Protein AF-A0AAJ2LH02-F1 (afdb_monomer)

Structure (mmCIF, N/CA/C/O backbone):
data_AF-A0AAJ2LH02-F1
#
_entry.id   AF-A0AAJ2LH02-F1
#
loop_
_atom_site.group_PDB
_atom_site.id
_atom_site.type_symbol
_atom_site.label_atom_id
_atom_site.label_alt_id
_atom_site.label_comp_id
_atom_site.label_asym_id
_atom_site.label_entity_id
_atom_site.label_seq_id
_atom_site.pdbx_PDB_ins_code
_atom_site.Cartn_x
_atom_site.Cartn_y
_atom_site.Cartn_z
_atom_site.occupancy
_atom_site.B_iso_or_equiv
_atom_site.auth_seq_id
_atom_site.auth_comp_id
_atom_site.auth_asym_id
_atom_site.auth_atom_id
_atom_site.pdbx_PDB_model_num
ATOM 1 N N . MET A 1 1 ? -34.240 12.775 18.653 1.00 48.41 1 MET A N 1
ATOM 2 C CA . MET A 1 1 ? -32.883 12.457 18.145 1.00 48.41 1 MET A CA 1
ATOM 3 C C . MET A 1 1 ? -32.520 13.468 17.067 1.00 48.41 1 MET A C 1
ATOM 5 O O . MET A 1 1 ? -33.319 13.640 16.156 1.00 48.41 1 MET A O 1
ATOM 9 N N . SER A 1 2 ? -31.396 14.186 17.191 1.00 45.69 2 SER A N 1
ATOM 10 C CA . SER A 1 2 ? -31.048 15.260 16.243 1.00 45.69 2 SER A CA 1
ATOM 11 C C . SER A 1 2 ? -30.467 14.705 14.935 1.00 45.69 2 SER A C 1
ATOM 13 O O . SER A 1 2 ? -29.892 13.614 14.907 1.00 45.69 2 SER A O 1
ATOM 15 N N . ALA A 1 3 ? -30.594 15.468 13.846 1.00 50.81 3 ALA A N 1
ATOM 16 C CA . ALA A 1 3 ? -30.057 15.122 12.528 1.00 50.81 3 ALA A CA 1
ATOM 17 C C . ALA A 1 3 ? -28.538 14.833 12.540 1.00 50.81 3 ALA A C 1
ATOM 19 O O . ALA A 1 3 ? -28.064 14.018 11.751 1.00 50.81 3 ALA A O 1
ATOM 20 N N . ALA A 1 4 ? -27.791 15.400 13.497 1.00 50.12 4 ALA A N 1
ATOM 21 C CA . ALA A 1 4 ? -26.358 15.154 13.674 1.00 50.12 4 ALA A CA 1
ATOM 22 C C . ALA A 1 4 ? -26.038 13.714 14.127 1.00 50.12 4 ALA A C 1
ATOM 24 O O . ALA A 1 4 ? -24.991 13.173 13.774 1.00 50.12 4 ALA A O 1
ATOM 25 N N . ALA A 1 5 ? -26.951 13.052 14.849 1.00 48.94 5 ALA A N 1
ATOM 26 C CA . ALA A 1 5 ? -26.806 11.636 15.201 1.00 48.94 5 ALA A CA 1
ATOM 27 C C . ALA A 1 5 ? -27.107 10.711 14.008 1.00 48.94 5 ALA A C 1
ATOM 29 O O . ALA A 1 5 ? -26.559 9.614 13.913 1.00 48.94 5 ALA A O 1
ATOM 30 N N . LYS A 1 6 ? -27.947 11.168 13.071 1.00 46.28 6 LYS A N 1
ATOM 31 C CA . LYS A 1 6 ? -28.321 10.424 11.860 1.00 46.28 6 LYS A CA 1
ATOM 32 C C . LYS A 1 6 ? -27.205 10.444 10.806 1.00 46.28 6 LYS A C 1
ATOM 34 O O . LYS A 1 6 ? -27.008 9.447 10.122 1.00 46.28 6 LYS A O 1
ATOM 39 N N . ALA A 1 7 ? -26.428 11.529 10.742 1.00 45.03 7 ALA A N 1
ATOM 40 C CA . ALA A 1 7 ? -25.278 11.665 9.843 1.00 45.03 7 ALA A CA 1
ATOM 41 C C . ALA A 1 7 ? -24.066 10.791 10.234 1.00 45.03 7 ALA A C 1
ATOM 43 O O . ALA A 1 7 ? -23.239 10.473 9.386 1.00 45.03 7 ALA A O 1
ATOM 44 N N . LYS A 1 8 ? -23.965 10.352 11.498 1.00 47.62 8 LYS A N 1
ATOM 45 C CA . LYS A 1 8 ? -22.845 9.525 11.993 1.00 47.62 8 LYS A CA 1
ATOM 46 C C . LYS A 1 8 ? -22.914 8.042 11.602 1.00 47.62 8 LYS A C 1
ATOM 48 O O . LYS A 1 8 ? -22.015 7.287 11.959 1.00 47.62 8 LYS A O 1
ATOM 53 N N . ARG A 1 9 ? -23.969 7.595 10.912 1.00 49.59 9 ARG A N 1
ATOM 54 C CA . ARG A 1 9 ? -24.254 6.162 10.718 1.00 49.59 9 ARG A CA 1
ATOM 55 C C . ARG A 1 9 ? -24.341 5.714 9.261 1.00 49.59 9 ARG A C 1
ATOM 57 O O . ARG A 1 9 ? -24.994 4.718 8.969 1.00 49.59 9 ARG A O 1
ATOM 64 N N . THR A 1 10 ? -23.647 6.389 8.353 1.00 46.75 10 THR A N 1
ATOM 65 C CA . THR A 1 10 ? -23.396 5.832 7.019 1.00 46.75 10 THR A CA 1
ATOM 66 C C . THR A 1 10 ? -22.219 4.863 7.126 1.00 46.75 10 THR A C 1
ATOM 68 O O . THR A 1 10 ? -21.064 5.254 6.982 1.00 46.75 10 THR A O 1
ATOM 71 N N . MET A 1 11 ? -22.492 3.596 7.455 1.00 51.12 11 MET A N 1
ATOM 72 C CA . MET A 1 11 ? -21.503 2.529 7.277 1.00 51.12 11 MET A CA 1
ATOM 73 C C . MET A 1 11 ? -21.251 2.377 5.780 1.00 51.12 11 MET A C 1
ATOM 75 O O . MET A 1 11 ? -22.060 1.787 5.070 1.00 51.12 11 MET A O 1
ATOM 79 N N . LEU A 1 12 ? -20.134 2.909 5.297 1.00 53.62 12 LEU A N 1
ATOM 80 C CA . LEU A 1 12 ? -19.599 2.530 3.999 1.00 53.62 12 LEU A CA 1
ATOM 81 C C . LEU A 1 12 ? -19.095 1.086 4.127 1.00 53.62 12 LEU A C 1
ATOM 83 O O . LEU A 1 12 ? -17.982 0.849 4.590 1.00 53.62 12 LEU A O 1
ATOM 87 N N . MET A 1 13 ? -19.939 0.108 3.785 1.00 55.53 13 MET A N 1
ATOM 88 C CA . MET A 1 13 ? -19.489 -1.254 3.485 1.00 55.53 13 MET A CA 1
ATOM 89 C C . MET A 1 13 ? -18.783 -1.206 2.133 1.00 55.53 13 MET A C 1
ATOM 91 O O . MET A 1 13 ? -19.383 -1.458 1.093 1.00 55.53 13 MET A O 1
ATOM 95 N N . ILE A 1 14 ? -17.523 -0.788 2.157 1.00 65.94 14 ILE A N 1
ATOM 96 C CA . ILE A 1 14 ? -16.637 -0.868 1.004 1.00 65.94 14 ILE A CA 1
ATOM 97 C C . ILE A 1 14 ? -15.771 -2.109 1.160 1.00 65.94 14 ILE A C 1
ATOM 99 O O . ILE A 1 14 ? -15.165 -2.335 2.208 1.00 65.94 14 ILE A O 1
ATOM 103 N N . GLU A 1 15 ? -15.727 -2.924 0.116 1.00 77.50 15 GLU A N 1
ATOM 104 C CA . GLU A 1 15 ? -14.679 -3.922 -0.017 1.00 77.50 15 GLU A CA 1
ATOM 105 C C . GLU A 1 15 ? -13.370 -3.175 -0.288 1.00 77.50 15 GLU A C 1
ATOM 107 O O . GLU A 1 15 ? -13.310 -2.325 -1.178 1.00 77.50 15 GLU A O 1
ATOM 112 N N . ILE A 1 16 ? -12.340 -3.439 0.516 1.00 80.75 16 ILE A N 1
ATOM 113 C CA . ILE A 1 16 ? -10.998 -2.891 0.315 1.00 80.75 16 ILE A CA 1
ATOM 114 C C . ILE A 1 16 ? -10.149 -4.021 -0.274 1.00 80.75 16 ILE A C 1
ATOM 116 O O . ILE A 1 16 ? -9.733 -4.907 0.477 1.00 80.75 16 ILE A O 1
ATOM 120 N N . PRO A 1 17 ? -9.878 -4.031 -1.594 1.00 90.00 17 PRO A N 1
ATOM 121 C CA . PRO A 1 17 ? -9.063 -5.077 -2.190 1.00 90.00 17 PRO A CA 1
ATOM 122 C C . PRO A 1 17 ? -7.637 -4.971 -1.650 1.00 90.00 17 PRO A C 1
ATOM 124 O O . PRO A 1 17 ? -6.976 -3.944 -1.824 1.00 90.00 17 PRO A O 1
ATOM 127 N N . ARG A 1 18 ? -7.163 -6.039 -0.999 1.00 91.88 18 ARG A N 1
ATOM 128 C CA . ARG A 1 18 ? -5.847 -6.099 -0.338 1.00 91.88 18 ARG A CA 1
ATOM 129 C C . ARG A 1 18 ? -4.718 -5.624 -1.248 1.00 91.88 18 ARG A C 1
ATOM 131 O O . ARG A 1 18 ? -3.926 -4.773 -0.857 1.00 91.88 18 ARG A O 1
ATOM 138 N N . ASP A 1 19 ? -4.676 -6.152 -2.465 1.00 92.94 19 ASP A N 1
ATOM 139 C CA . ASP A 1 19 ? -3.596 -5.886 -3.414 1.00 92.94 19 ASP A CA 1
ATOM 140 C C . ASP A 1 19 ? -3.640 -4.446 -3.939 1.00 92.94 19 ASP A C 1
ATOM 142 O O . ASP A 1 19 ? -2.600 -3.806 -4.067 1.00 92.94 19 ASP A O 1
ATOM 146 N N . GLU A 1 20 ? -4.830 -3.886 -4.156 1.00 94.94 20 GLU A N 1
ATOM 147 C CA . GLU A 1 20 ? -4.978 -2.485 -4.563 1.00 94.94 20 GLU A CA 1
ATOM 148 C C . GLU A 1 20 ? -4.545 -1.533 -3.440 1.00 94.94 20 GLU A C 1
ATOM 150 O O . GLU A 1 20 ? -3.826 -0.566 -3.693 1.00 94.94 20 GLU A O 1
ATOM 155 N N . LEU A 1 21 ? -4.923 -1.822 -2.189 1.00 94.81 21 LEU A N 1
ATOM 156 C CA . LEU A 1 21 ? -4.455 -1.049 -1.040 1.00 94.81 21 LEU A CA 1
ATOM 157 C C . LEU A 1 21 ? -2.933 -1.154 -0.885 1.00 94.81 21 LEU A C 1
ATOM 159 O O . LEU A 1 21 ? -2.266 -0.137 -0.703 1.00 94.81 21 LEU A O 1
ATOM 163 N N . ALA A 1 22 ? -2.378 -2.361 -1.005 1.00 96.06 22 ALA A N 1
ATOM 164 C CA . ALA A 1 22 ? -0.938 -2.584 -0.969 1.00 96.06 22 ALA A CA 1
ATOM 165 C C . ALA A 1 22 ? -0.219 -1.791 -2.070 1.00 96.06 22 ALA A C 1
ATOM 167 O O . ALA A 1 22 ? 0.808 -1.171 -1.805 1.00 96.06 22 ALA A O 1
ATOM 168 N N . CYS A 1 23 ? -0.776 -1.759 -3.285 1.00 95.19 23 CYS A N 1
ATOM 169 C CA . CYS A 1 23 ? -0.224 -0.997 -4.401 1.00 95.19 23 CYS A CA 1
ATOM 170 C C . CYS A 1 23 ? -0.203 0.499 -4.087 1.00 95.19 23 CYS A C 1
ATOM 172 O O . CYS A 1 23 ? 0.829 1.137 -4.257 1.00 95.19 23 CYS A O 1
ATOM 174 N N . ARG A 1 24 ? -1.292 1.051 -3.545 1.00 95.00 24 ARG A N 1
ATOM 175 C CA . ARG A 1 24 ? -1.354 2.472 -3.164 1.00 95.00 24 ARG A CA 1
ATOM 176 C C . ARG A 1 24 ? -0.388 2.830 -2.039 1.00 95.00 24 ARG A C 1
ATOM 178 O O . ARG A 1 24 ? 0.201 3.907 -2.056 1.00 95.00 24 ARG A O 1
ATOM 185 N N . ILE A 1 25 ? -0.204 1.935 -1.066 1.00 95.06 25 ILE A N 1
ATOM 186 C CA . ILE A 1 25 ? 0.809 2.105 -0.016 1.00 95.06 25 ILE A CA 1
ATOM 187 C C . ILE A 1 25 ? 2.208 2.119 -0.635 1.00 95.06 25 ILE A C 1
ATOM 189 O O . ILE A 1 25 ? 3.010 2.985 -0.288 1.00 95.06 25 ILE A O 1
ATOM 193 N N . ALA A 1 26 ? 2.495 1.198 -1.558 1.00 94.19 26 ALA A N 1
ATOM 194 C CA . ALA A 1 26 ? 3.772 1.155 -2.258 1.00 94.19 26 ALA A CA 1
ATOM 195 C C . ALA A 1 26 ? 4.024 2.461 -3.020 1.00 94.19 26 ALA A C 1
ATOM 197 O O . ALA A 1 26 ? 5.072 3.070 -2.826 1.00 94.19 26 ALA A O 1
ATOM 198 N N . GLU A 1 27 ? 3.046 2.929 -3.802 1.00 94.81 27 GLU A N 1
ATOM 199 C CA . GLU A 1 27 ? 3.136 4.171 -4.578 1.00 94.81 27 GLU A CA 1
ATOM 200 C C . GLU A 1 27 ? 3.437 5.385 -3.693 1.00 94.81 27 GLU A C 1
ATOM 202 O O . GLU A 1 27 ? 4.349 6.166 -3.976 1.00 94.81 27 GLU A O 1
ATOM 207 N N . ALA A 1 28 ? 2.717 5.509 -2.575 1.00 94.88 28 ALA A N 1
ATOM 208 C CA . ALA A 1 28 ? 2.943 6.569 -1.600 1.00 94.88 28 ALA A CA 1
ATOM 209 C C . ALA A 1 28 ? 4.324 6.467 -0.932 1.00 94.88 28 ALA A C 1
ATOM 211 O O . ALA A 1 28 ? 4.961 7.488 -0.685 1.00 94.88 28 ALA A O 1
ATOM 212 N N . SER A 1 29 ? 4.797 5.249 -0.653 1.00 92.44 29 SER A N 1
ATOM 213 C CA . SER A 1 29 ? 6.064 5.016 0.051 1.00 92.44 29 SER A CA 1
ATOM 214 C C . SER A 1 29 ? 7.288 5.288 -0.822 1.00 92.44 29 SER A C 1
ATOM 216 O O . SER A 1 29 ? 8.303 5.759 -0.317 1.00 92.44 29 SER A O 1
ATOM 218 N N . ILE A 1 30 ? 7.204 4.988 -2.122 1.00 90.62 30 ILE A N 1
ATOM 219 C CA . ILE A 1 30 ? 8.308 5.188 -3.076 1.00 90.62 30 ILE A CA 1
ATOM 220 C C . ILE A 1 30 ? 8.222 6.529 -3.818 1.00 90.62 30 ILE A C 1
ATOM 222 O O . ILE A 1 30 ? 9.155 6.890 -4.531 1.00 90.62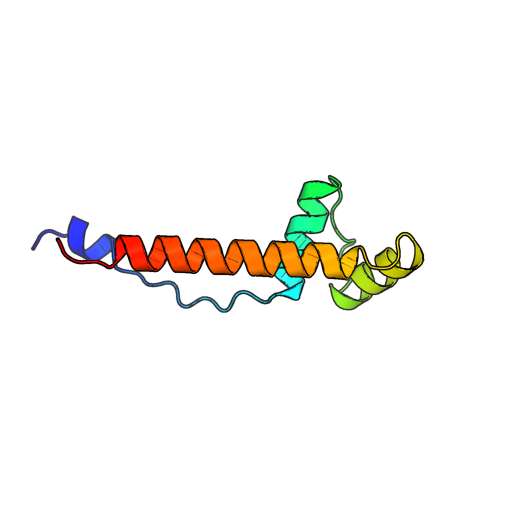 30 ILE A O 1
ATOM 226 N N . GLY A 1 31 ? 7.110 7.258 -3.677 1.00 90.56 31 GLY A N 1
ATOM 227 C CA . GLY A 1 31 ? 6.882 8.531 -4.361 1.00 90.56 31 GLY A CA 1
ATOM 228 C C . GLY A 1 31 ? 6.679 8.393 -5.873 1.00 90.56 31 GLY A C 1
ATOM 229 O O . GLY A 1 31 ? 6.989 9.323 -6.614 1.00 90.56 31 GLY A O 1
ATOM 230 N N . ALA A 1 32 ? 6.181 7.247 -6.341 1.00 87.56 32 ALA A N 1
ATOM 231 C CA . ALA A 1 32 ? 5.946 6.976 -7.758 1.00 87.56 32 ALA A CA 1
ATOM 232 C C . ALA A 1 32 ? 4.619 6.247 -7.955 1.00 87.56 32 ALA A C 1
ATOM 234 O O . ALA A 1 32 ? 4.247 5.402 -7.150 1.00 87.56 32 ALA A O 1
ATOM 235 N N . THR A 1 33 ? 3.914 6.549 -9.040 1.00 90.56 33 THR A N 1
ATOM 236 C CA . THR A 1 33 ? 2.655 5.885 -9.388 1.00 90.56 33 THR A CA 1
ATOM 237 C C . THR A 1 33 ? 2.894 4.749 -10.370 1.00 90.56 33 THR A C 1
ATOM 239 O O . THR A 1 33 ? 3.802 4.811 -11.206 1.00 90.56 33 THR A O 1
ATOM 242 N N . ARG A 1 34 ? 2.060 3.706 -10.313 1.00 90.50 34 ARG A N 1
ATOM 243 C CA . ARG A 1 34 ? 2.068 2.681 -11.356 1.00 90.50 34 ARG A CA 1
ATOM 244 C C . ARG A 1 34 ? 1.713 3.320 -12.709 1.00 90.50 34 ARG A C 1
ATOM 246 O O . ARG A 1 34 ? 0.837 4.192 -12.761 1.00 90.50 34 ARG A O 1
ATOM 253 N N . PRO A 1 35 ? 2.348 2.897 -13.814 1.00 87.88 35 PRO A N 1
ATOM 254 C CA . PRO A 1 35 ? 1.985 3.365 -15.145 1.00 87.88 35 PRO A CA 1
ATOM 255 C C . PRO A 1 35 ? 0.504 3.124 -15.466 1.00 87.88 35 PRO A C 1
ATOM 257 O O . PRO A 1 35 ? -0.081 2.115 -15.064 1.00 87.88 35 PRO A O 1
ATOM 260 N N . ALA A 1 36 ? -0.101 4.039 -16.226 1.00 88.06 36 ALA A N 1
ATOM 261 C CA . ALA A 1 36 ? -1.483 3.891 -16.669 1.00 88.06 36 ALA A CA 1
ATOM 262 C C . ALA A 1 36 ? -1.653 2.616 -17.514 1.00 88.06 36 ALA A C 1
ATOM 264 O O . ALA A 1 36 ? -0.847 2.336 -18.398 1.00 88.06 36 ALA A O 1
ATOM 265 N N . GLY A 1 37 ? -2.710 1.850 -17.236 1.00 89.12 37 GLY A N 1
ATOM 266 C CA . GLY A 1 37 ? -2.995 0.580 -17.910 1.00 89.12 37 GLY A CA 1
ATOM 267 C C . GLY A 1 37 ? -2.294 -0.641 -17.309 1.00 89.12 37 GLY A C 1
ATOM 268 O O . GLY A 1 37 ? -2.656 -1.757 -17.667 1.00 89.12 37 GLY A O 1
ATOM 269 N N . LEU A 1 38 ? -1.355 -0.457 -16.374 1.00 93.19 38 LEU A N 1
ATOM 270 C CA . LEU A 1 38 ? -0.719 -1.563 -15.665 1.00 93.19 38 LEU 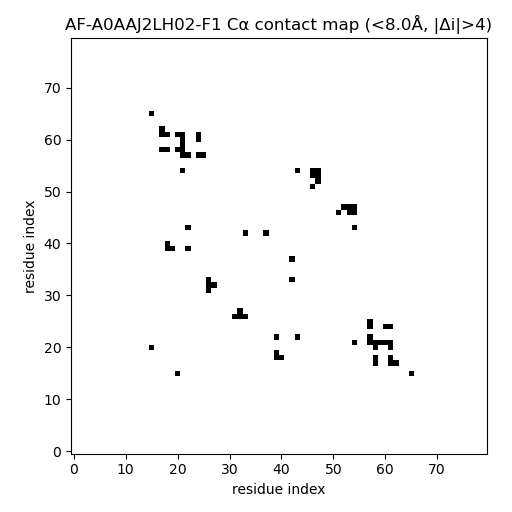A CA 1
ATOM 271 C C . LEU A 1 38 ? -1.609 -2.044 -14.510 1.00 93.19 38 LEU A C 1
ATOM 273 O O . LEU A 1 38 ? -2.061 -1.250 -13.679 1.00 93.19 38 LEU A O 1
ATOM 277 N N . THR A 1 39 ? -1.843 -3.350 -14.429 1.00 94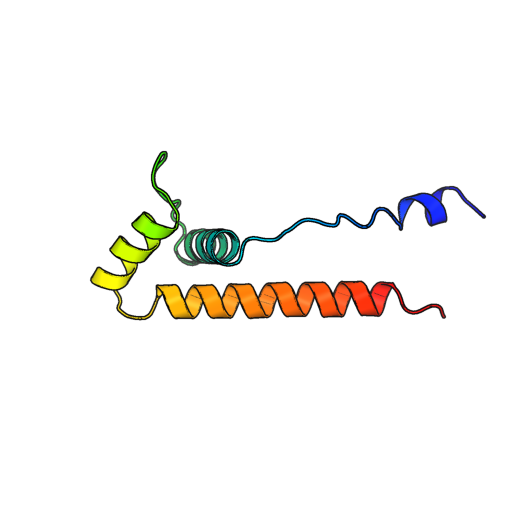.94 39 THR A N 1
ATOM 278 C CA . THR A 1 39 ? -2.558 -3.951 -13.297 1.00 94.94 39 THR A CA 1
ATOM 279 C C . THR A 1 39 ? -1.664 -4.027 -12.053 1.00 94.94 39 THR A C 1
ATOM 281 O O . THR A 1 39 ? -0.435 -4.016 -12.145 1.00 94.94 39 THR A O 1
ATOM 284 N N . VAL A 1 40 ? -2.265 -4.159 -10.861 1.00 94.50 40 VAL A N 1
ATOM 285 C CA . VAL A 1 40 ? -1.505 -4.386 -9.612 1.00 94.50 40 VAL A CA 1
ATOM 286 C C . VAL A 1 40 ? -0.613 -5.620 -9.715 1.00 94.50 40 VAL A C 1
ATOM 288 O O . VAL A 1 40 ? 0.538 -5.588 -9.288 1.00 94.50 40 VAL A O 1
ATOM 291 N N . ALA A 1 41 ? -1.141 -6.708 -10.280 1.00 93.81 41 ALA A N 1
ATOM 292 C CA . ALA A 1 41 ? -0.415 -7.965 -10.397 1.00 93.81 41 ALA A CA 1
ATOM 293 C C . ALA A 1 41 ? 0.848 -7.797 -11.253 1.00 93.81 41 ALA A C 1
ATOM 295 O O . ALA A 1 41 ? 1.916 -8.267 -10.868 1.00 93.81 41 ALA A O 1
ATOM 296 N N . GLU A 1 42 ? 0.747 -7.077 -12.371 1.00 95.25 42 GLU A N 1
ATOM 297 C CA . GLU A 1 42 ? 1.890 -6.766 -13.231 1.00 95.25 42 GLU A CA 1
ATOM 298 C C . GLU A 1 42 ? 2.888 -5.833 -12.539 1.00 95.25 42 GLU A C 1
ATOM 300 O O . GLU A 1 42 ? 4.090 -6.094 -12.589 1.00 95.25 42 GLU A O 1
ATOM 305 N N . ALA A 1 43 ? 2.410 -4.794 -11.845 1.00 92.44 43 ALA A N 1
ATOM 306 C CA . ALA A 1 43 ? 3.262 -3.885 -11.077 1.00 92.44 43 ALA A CA 1
ATOM 307 C C . ALA A 1 43 ? 4.061 -4.639 -10.001 1.00 92.44 4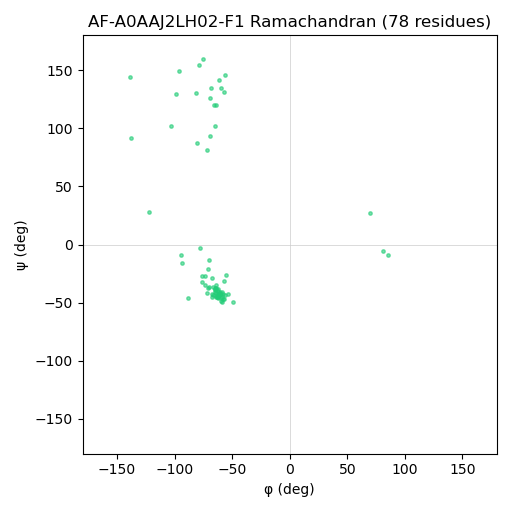3 ALA A C 1
ATOM 309 O O . ALA A 1 43 ? 5.272 -4.461 -9.860 1.00 92.44 43 ALA A O 1
ATOM 310 N N . PHE A 1 44 ? 3.400 -5.535 -9.270 1.00 94.06 44 PHE A N 1
ATOM 311 C CA . PHE A 1 44 ? 4.036 -6.343 -8.235 1.00 94.06 44 PHE A CA 1
ATOM 312 C C . PHE A 1 44 ? 4.970 -7.398 -8.818 1.00 94.06 44 PHE A C 1
ATOM 314 O O . PHE A 1 44 ? 6.045 -7.604 -8.267 1.00 94.06 44 PHE A O 1
ATOM 321 N N . ALA A 1 45 ? 4.626 -8.011 -9.952 1.00 93.44 45 ALA A N 1
ATOM 322 C CA . ALA A 1 45 ? 5.520 -8.933 -10.644 1.00 93.44 45 ALA A CA 1
ATOM 323 C C . ALA A 1 45 ? 6.796 -8.238 -11.147 1.00 93.44 45 ALA A C 1
ATOM 325 O O . ALA A 1 45 ? 7.862 -8.849 -11.152 1.00 93.44 45 ALA A O 1
ATOM 326 N N . GLN A 1 46 ? 6.713 -6.971 -11.566 1.00 91.12 46 GLN A N 1
ATOM 327 C CA . GLN A 1 46 ? 7.895 -6.175 -11.905 1.00 91.12 46 GLN A CA 1
ATOM 328 C C . GLN A 1 46 ? 8.735 -5.873 -10.661 1.00 91.12 46 GLN A C 1
ATOM 330 O O . GLN A 1 46 ? 9.948 -6.067 -10.693 1.00 91.12 46 GLN A O 1
ATOM 335 N N . MET A 1 47 ? 8.096 -5.462 -9.562 1.00 89.12 47 MET A N 1
ATOM 336 C CA . MET A 1 47 ? 8.790 -5.140 -8.314 1.00 89.12 47 MET A CA 1
ATOM 337 C C . MET A 1 47 ? 9.476 -6.363 -7.690 1.00 89.12 47 MET A C 1
ATOM 339 O O . MET A 1 47 ? 10.620 -6.254 -7.274 1.00 89.12 47 MET A O 1
ATOM 343 N N . GLU A 1 48 ? 8.835 -7.535 -7.701 1.00 93.81 48 GLU A N 1
ATOM 344 C CA . GLU A 1 48 ? 9.406 -8.796 -7.194 1.00 93.81 48 GLU A CA 1
ATOM 345 C C . GLU A 1 48 ? 10.724 -9.167 -7.892 1.00 93.81 48 GLU A C 1
ATOM 347 O O . GLU A 1 48 ? 11.608 -9.761 -7.285 1.00 93.81 48 GLU A O 1
ATOM 352 N N . ARG A 1 49 ? 10.883 -8.803 -9.173 1.00 92.56 49 ARG A N 1
ATOM 353 C CA . ARG A 1 49 ? 12.133 -9.041 -9.914 1.00 92.56 49 ARG A CA 1
ATOM 354 C C . ARG A 1 49 ? 13.260 -8.096 -9.497 1.00 92.56 49 ARG A C 1
ATOM 356 O O . ARG A 1 49 ? 14.420 -8.444 -9.688 1.00 92.56 49 ARG A O 1
ATOM 363 N N . ILE A 1 50 ? 12.922 -6.906 -9.002 1.00 90.19 50 ILE A N 1
ATOM 364 C CA . ILE A 1 50 ? 13.883 -5.875 -8.586 1.00 90.19 50 ILE A CA 1
ATOM 365 C C . ILE A 1 50 ? 14.265 -6.077 -7.116 1.00 90.19 50 ILE A C 1
ATOM 367 O O . ILE A 1 50 ? 15.447 -6.043 -6.783 1.00 90.19 50 ILE A O 1
ATOM 371 N N . ASP A 1 51 ? 13.273 -6.309 -6.255 1.00 90.50 51 ASP A N 1
ATOM 372 C CA . ASP A 1 51 ? 13.423 -6.523 -4.815 1.00 90.50 51 ASP A CA 1
ATOM 373 C C . ASP A 1 51 ? 12.501 -7.672 -4.354 1.00 90.50 51 ASP A C 1
ATOM 375 O O . ASP A 1 51 ? 11.314 -7.456 -4.063 1.00 90.50 51 ASP A O 1
ATOM 379 N N . PRO A 1 52 ? 13.017 -8.916 -4.336 1.00 93.62 52 PRO A N 1
ATOM 380 C CA . PRO A 1 52 ? 12.235 -10.089 -3.967 1.00 93.62 52 PRO A CA 1
ATOM 381 C C . PRO A 1 52 ? 11.618 -9.984 -2.567 1.00 93.62 52 PRO A C 1
ATOM 383 O O . PRO A 1 52 ? 12.284 -9.672 -1.577 1.00 93.62 52 PRO A O 1
ATOM 386 N N . GLY A 1 53 ? 10.324 -10.283 -2.462 1.00 91.75 53 GLY A N 1
ATOM 387 C CA . GLY A 1 53 ? 9.553 -10.209 -1.221 1.00 91.75 53 GLY A CA 1
ATOM 388 C C . GLY A 1 53 ? 9.057 -8.808 -0.847 1.00 91.75 53 GLY A C 1
ATOM 389 O O . GLY A 1 53 ? 8.276 -8.678 0.103 1.00 91.75 53 GLY A O 1
ATOM 390 N N . GLN A 1 54 ? 9.436 -7.760 -1.582 1.00 93.06 54 GLN A N 1
ATOM 391 C CA . GLN A 1 54 ? 8.931 -6.408 -1.347 1.00 93.06 54 GLN A CA 1
ATOM 392 C C . GLN A 1 54 ? 7.406 -6.285 -1.552 1.00 93.06 54 GLN A C 1
ATOM 394 O O . GLN A 1 54 ? 6.746 -5.701 -0.686 1.00 93.06 54 GLN A O 1
ATOM 399 N N . PRO A 1 55 ? 6.788 -6.879 -2.595 1.00 94.31 55 PRO A N 1
ATOM 400 C CA . PRO A 1 55 ? 5.331 -6.955 -2.715 1.00 94.31 55 PRO A CA 1
ATOM 401 C C . PRO A 1 55 ? 4.638 -7.555 -1.487 1.00 94.31 55 PRO A C 1
ATOM 403 O O . PRO A 1 55 ? 3.621 -7.031 -1.037 1.00 94.31 55 PRO A O 1
ATOM 406 N N . GLU A 1 56 ? 5.185 -8.625 -0.907 1.00 95.88 56 GLU A N 1
ATOM 407 C CA . GLU A 1 56 ? 4.597 -9.260 0.279 1.00 95.88 56 GLU A CA 1
ATOM 408 C C . GLU A 1 56 ? 4.669 -8.345 1.509 1.00 95.88 56 GLU A C 1
ATOM 410 O O . GLU A 1 56 ? 3.722 -8.281 2.295 1.00 95.88 56 GLU A O 1
ATOM 415 N N . ARG A 1 57 ? 5.746 -7.564 1.662 1.00 95.75 57 ARG A N 1
ATOM 416 C CA . ARG A 1 57 ? 5.832 -6.548 2.724 1.00 95.75 57 ARG A CA 1
ATOM 417 C C . ARG A 1 57 ? 4.732 -5.497 2.580 1.00 95.75 57 ARG A C 1
ATOM 419 O O . ARG A 1 57 ? 4.076 -5.183 3.571 1.00 95.75 57 ARG A O 1
ATOM 426 N N . TRP A 1 58 ? 4.462 -5.025 1.362 1.00 95.75 58 TRP A N 1
ATOM 427 C CA . TRP A 1 58 ? 3.361 -4.089 1.116 1.00 95.75 58 TRP A CA 1
ATOM 428 C C . TRP A 1 58 ? 1.986 -4.699 1.381 1.00 95.75 58 TRP A C 1
ATOM 430 O O . TRP A 1 58 ? 1.126 -4.033 1.962 1.00 95.75 58 TRP A O 1
ATOM 440 N N . ARG A 1 59 ? 1.782 -5.976 1.040 1.00 96.00 59 ARG A N 1
ATOM 441 C CA . ARG A 1 59 ? 0.549 -6.693 1.392 1.00 96.00 59 ARG A CA 1
ATOM 442 C C . ARG A 1 59 ? 0.349 -6.773 2.909 1.00 96.00 59 ARG A C 1
ATOM 444 O O . ARG A 1 59 ? -0.753 -6.515 3.382 1.00 96.00 59 ARG A O 1
ATOM 451 N N . ARG A 1 60 ? 1.407 -7.024 3.687 1.00 97.00 60 ARG A N 1
ATOM 452 C CA . ARG A 1 60 ? 1.340 -6.995 5.162 1.00 97.00 60 ARG A CA 1
ATOM 453 C C . ARG A 1 60 ? 1.015 -5.606 5.712 1.00 97.00 60 ARG A C 1
ATOM 455 O O . ARG A 1 60 ? 0.256 -5.498 6.673 1.00 97.00 60 ARG A O 1
ATOM 462 N N . SER A 1 61 ? 1.550 -4.542 5.111 1.00 95.94 61 SER A N 1
ATOM 463 C CA . SER A 1 61 ? 1.180 -3.165 5.470 1.00 95.94 61 SER A CA 1
ATOM 464 C C . SER A 1 61 ? -0.302 -2.885 5.202 1.00 95.94 61 SER A C 1
ATOM 466 O O . SER A 1 61 ? -0.961 -2.263 6.035 1.00 95.94 61 SER A O 1
ATOM 468 N N . ALA A 1 62 ? -0.844 -3.382 4.086 1.00 96.00 62 ALA A N 1
ATOM 469 C CA . ALA A 1 62 ? -2.270 -3.282 3.782 1.00 96.00 62 ALA A CA 1
ATOM 470 C C . ALA A 1 62 ? -3.129 -4.025 4.819 1.00 96.00 62 ALA A C 1
ATOM 472 O O . ALA A 1 62 ? -4.096 -3.455 5.324 1.00 96.00 62 ALA A O 1
ATOM 473 N N . ASP A 1 63 ? -2.739 -5.244 5.203 1.00 94.25 63 ASP A N 1
ATOM 474 C CA . ASP A 1 63 ? -3.441 -6.023 6.233 1.00 94.25 63 ASP A CA 1
ATOM 475 C C . ASP A 1 63 ? -3.464 -5.289 7.586 1.00 94.25 63 ASP A C 1
ATOM 477 O O . ASP A 1 63 ? -4.501 -5.219 8.252 1.00 94.25 63 ASP A O 1
ATOM 481 N N . ALA A 1 64 ? -2.338 -4.685 7.980 1.00 95.38 64 ALA A N 1
ATOM 482 C CA . ALA A 1 64 ? -2.241 -3.894 9.205 1.00 95.38 64 ALA A CA 1
ATOM 483 C C . ALA A 1 64 ? -3.138 -2.644 9.166 1.00 95.38 64 ALA A C 1
ATOM 485 O O . ALA A 1 64 ? -3.820 -2.344 10.148 1.00 95.38 64 ALA A O 1
ATOM 486 N N . ALA A 1 65 ? -3.187 -1.942 8.029 1.00 93.44 65 ALA A N 1
ATOM 487 C CA . ALA A 1 65 ? -4.052 -0.779 7.849 1.00 93.44 65 ALA A CA 1
ATOM 488 C C . ALA A 1 65 ? -5.540 -1.156 7.933 1.00 93.44 65 ALA A C 1
ATOM 490 O O .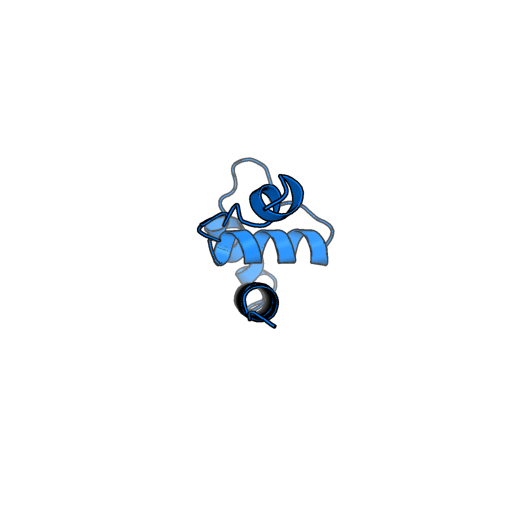 ALA A 1 65 ? -6.303 -0.509 8.650 1.00 93.44 65 ALA A O 1
ATOM 491 N N . VAL A 1 66 ? -5.948 -2.242 7.265 1.00 90.56 66 VAL A N 1
ATOM 492 C CA . VAL A 1 66 ? -7.324 -2.763 7.330 1.00 90.56 66 VAL A CA 1
ATOM 493 C C . VAL A 1 66 ? -7.699 -3.121 8.766 1.00 90.56 66 VAL A C 1
ATOM 495 O O . VAL A 1 66 ? -8.758 -2.715 9.248 1.00 90.56 66 VAL A O 1
ATOM 498 N N . ARG A 1 67 ? -6.814 -3.818 9.486 1.00 90.38 67 ARG A N 1
ATOM 499 C CA . ARG A 1 67 ? -7.028 -4.147 10.899 1.00 90.38 67 ARG A CA 1
ATOM 500 C C . ARG A 1 67 ? -7.229 -2.895 11.754 1.00 90.38 67 ARG A C 1
ATOM 502 O O . ARG A 1 67 ? -8.191 -2.844 12.518 1.00 90.38 67 ARG A O 1
ATOM 509 N N . TYR A 1 68 ? -6.384 -1.880 11.592 1.00 90.88 68 TYR A N 1
ATOM 510 C CA . TYR A 1 68 ? -6.519 -0.622 12.326 1.00 90.88 68 TYR A CA 1
ATOM 511 C C . TYR A 1 68 ? -7.858 0.073 12.037 1.00 90.88 68 TYR A C 1
ATOM 513 O O . TYR A 1 68 ? -8.551 0.503 12.959 1.00 90.88 68 TYR A O 1
ATOM 521 N N . PHE A 1 69 ? -8.297 0.109 10.774 1.00 86.75 69 PHE A N 1
ATOM 522 C CA . PHE A 1 69 ? -9.606 0.669 10.430 1.00 86.75 69 PHE A CA 1
ATOM 523 C C . PHE A 1 69 ? -10.766 -0.093 11.079 1.00 86.75 69 PHE A C 1
ATOM 525 O O . PHE A 1 69 ? -11.728 0.536 11.535 1.00 86.75 69 PHE A O 1
ATOM 532 N N . HIS A 1 70 ? -10.682 -1.423 11.173 1.00 85.12 70 HIS A N 1
ATOM 533 C CA . HIS A 1 70 ? -11.666 -2.220 11.906 1.00 85.12 70 HIS A CA 1
ATOM 534 C C . HIS A 1 70 ? -11.673 -1.893 13.402 1.00 85.12 70 HIS A C 1
ATOM 536 O O . HIS A 1 70 ? -12.750 -1.706 13.972 1.00 85.12 70 HIS A O 1
ATOM 542 N N . GLU A 1 71 ? -10.502 -1.774 14.029 1.00 87.38 71 GLU A N 1
ATOM 543 C CA . GLU A 1 71 ? -10.364 -1.403 15.442 1.00 87.38 71 GLU A CA 1
ATOM 544 C C . GLU A 1 71 ? -10.985 -0.021 15.715 1.00 87.38 71 GLU A C 1
ATOM 546 O O . GLU A 1 71 ? -11.844 0.105 16.592 1.00 87.38 71 GLU A O 1
ATOM 551 N N . CYS A 1 72 ? -10.666 0.990 14.901 1.00 84.81 72 CYS 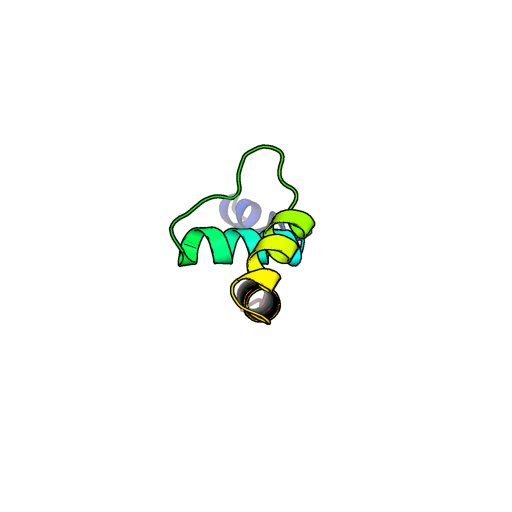A N 1
ATOM 552 C CA . CYS A 1 72 ? -11.258 2.328 15.005 1.00 84.81 72 CYS A CA 1
ATOM 553 C C . CYS A 1 72 ? -12.777 2.324 14.786 1.00 84.81 72 CYS A C 1
ATOM 555 O O . CYS A 1 72 ? -13.519 2.991 15.512 1.00 84.81 72 CYS A O 1
ATOM 557 N N . THR A 1 73 ? -13.258 1.561 13.800 1.00 83.56 73 THR A N 1
ATOM 558 C CA . THR A 1 73 ? -14.693 1.457 13.501 1.00 83.56 73 THR A CA 1
ATOM 559 C C . THR A 1 73 ? -15.455 0.807 14.653 1.00 83.56 73 THR A C 1
ATOM 561 O O . THR A 1 73 ? -16.561 1.239 14.975 1.00 83.56 73 THR A O 1
ATOM 564 N N . ASN A 1 74 ? -14.879 -0.212 15.291 1.00 81.19 74 ASN A N 1
ATOM 565 C CA . ASN A 1 74 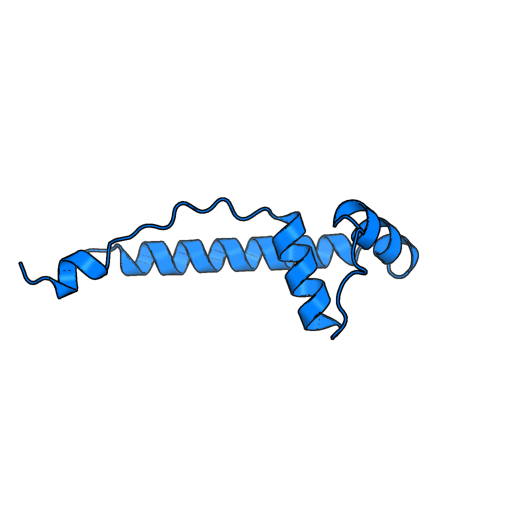? -15.496 -0.899 16.422 1.00 81.19 74 ASN A CA 1
ATOM 566 C C . ASN A 1 74 ? -15.488 -0.036 17.689 1.00 81.19 74 ASN A C 1
ATOM 568 O O . ASN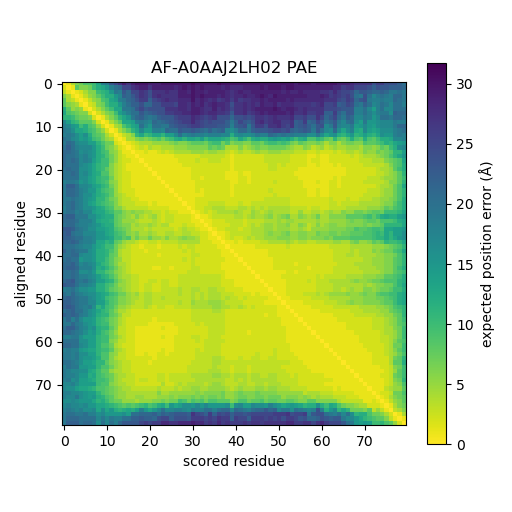 A 1 74 ? -16.519 0.054 18.354 1.00 81.19 74 ASN A O 1
ATOM 572 N N . ALA A 1 75 ? -14.385 0.662 17.976 1.00 80.06 75 ALA A N 1
ATOM 573 C CA . ALA A 1 75 ? -14.308 1.608 19.090 1.00 80.06 75 ALA A CA 1
ATOM 574 C C . ALA A 1 75 ? -15.353 2.731 18.956 1.00 80.06 75 ALA A C 1
ATOM 576 O O . ALA A 1 75 ? -16.035 3.070 19.918 1.00 80.06 75 ALA A O 1
ATOM 577 N N . GLY A 1 76 ? -15.561 3.252 17.741 1.00 72.69 76 GLY A N 1
ATOM 578 C CA . GLY A 1 76 ? -16.603 4.248 17.467 1.00 72.69 76 GLY A CA 1
ATOM 579 C C . GLY A 1 76 ? -18.044 3.719 17.535 1.00 72.69 76 GLY A C 1
ATOM 580 O O . GLY A 1 76 ? -18.981 4.519 17.550 1.00 72.69 76 GLY A O 1
ATOM 581 N N . ARG A 1 77 ? -18.249 2.391 17.555 1.00 65.38 77 ARG A N 1
ATOM 582 C CA . ARG A 1 77 ? -19.572 1.747 17.659 1.00 65.38 77 ARG A CA 1
ATOM 583 C C . ARG A 1 77 ? -19.983 1.401 19.088 1.00 65.38 77 ARG A C 1
ATOM 585 O O . ARG A 1 77 ? -21.167 1.120 19.271 1.00 65.38 77 ARG A O 1
ATOM 592 N N . GLN A 1 78 ? -19.074 1.389 20.067 1.00 46.47 78 GLN A N 1
ATOM 593 C CA . GLN A 1 78 ? -19.456 1.107 21.453 1.00 46.47 78 GLN A CA 1
ATOM 594 C C . GLN A 1 78 ? -20.400 2.206 21.968 1.00 46.47 78 GLN A C 1
ATOM 596 O O . GLN A 1 78 ? -20.020 3.379 21.968 1.00 46.47 78 GLN A O 1
ATOM 601 N N . PRO A 1 79 ? -21.635 1.863 22.382 1.00 54.09 79 PRO A N 1
ATOM 602 C CA . PRO A 1 79 ? -22.478 2.807 23.091 1.00 54.09 79 PRO A CA 1
ATOM 603 C C . PRO A 1 79 ? -21.867 3.064 24.473 1.00 54.09 79 PRO A C 1
ATOM 605 O O . PRO A 1 79 ? -21.422 2.126 25.136 1.00 54.09 79 PRO A O 1
ATOM 608 N N . SER A 1 80 ? -21.807 4.342 24.850 1.00 51.06 80 SER A N 1
ATOM 609 C CA . SER A 1 80 ? -21.571 4.783 26.230 1.00 51.06 80 SER A CA 1
ATOM 610 C C . SER A 1 80 ? -22.657 4.255 27.157 1.00 51.06 80 SER A C 1
ATOM 612 O O . SER A 1 80 ? -23.823 4.203 26.698 1.00 51.06 80 SER A O 1
#

Solvent-accessible surface area (backbone atoms only — not comparable to full-atom values): 4887 Å² total; per-residue (Å²): 135,60,71,74,66,62,69,74,64,76,78,80,87,68,88,74,59,55,61,61,48,11,47,53,51,46,25,66,73,71,74,47,75,82,61,88,92,62,50,62,69,57,53,40,57,55,43,36,74,77,42,74,62,50,52,58,53,31,40,51,51,28,53,51,50,54,50,50,52,50,52,54,53,52,63,73,63,61,79,131

Radius of gyration: 17.15 Å; Cα contacts (8 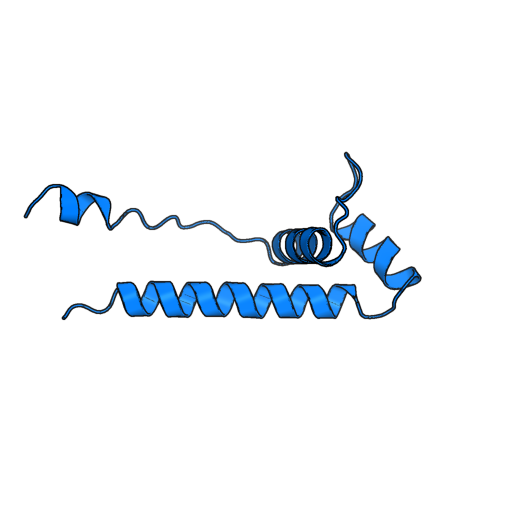Å, |Δi|>4): 38; chains: 1; bounding box: 47×26×44 Å

Nearest PDB structures (foldseek):
  3tw6-assembly1_B-2  TM=3.229E-01  e=4.277E+00  Rhizobium etli CFN 42

Secondary structure (DSSP, 8-state):
--HHHHHTT--------HHHHHHHHHHHHHT-PPPTT--HHHHHHHHHHHSTTHHHHHHHHHHHHHHHHHHHHHHTT---

pLDDT: mean 82.23, std 17.47, range [45.03, 97.0]

Mean predicted aligned error: 8.52 Å

Foldseek 3Di:
DDVVVVVVPPPPPDDDPLLVQLQVVVCVVVVHHDDPPDDSVNVVVVVCVVPNCSSVVSSVVSVVVVVVVVVVVVVVPDDD

Sequence (80 aa):
MSAAAKAKRTMLMIEIPRDELACRIAEASIGATRPAGLTVAEAFAQMERIDPGQPERWRRSADAAVRYFHECTNAGRQPS